Protein AF-A0A9J7HPR4-F1 (afdb_monomer_lite)

Structure (mmCIF, N/CA/C/O backbone):
data_AF-A0A9J7HPR4-F1
#
_entry.id   AF-A0A9J7HPR4-F1
#
loop_
_atom_site.group_PDB
_atom_site.id
_atom_site.type_symbol
_atom_site.label_atom_id
_atom_site.label_alt_id
_atom_site.label_comp_id
_atom_site.label_asym_id
_atom_site.label_entity_id
_atom_site.label_seq_id
_atom_site.pdbx_PDB_ins_code
_atom_site.Cartn_x
_atom_site.Cartn_y
_atom_site.Cartn_z
_atom_site.occupancy
_atom_site.B_iso_or_equiv
_atom_site.auth_seq_id
_atom_site.auth_comp_id
_atom_site.auth_asym_id
_atom_site.auth_atom_id
_atom_site.pdbx_PDB_model_num
ATOM 1 N N . MET A 1 1 ? 6.894 9.252 -25.372 1.00 53.47 1 MET A N 1
ATOM 2 C CA . MET A 1 1 ? 8.227 9.600 -24.817 1.00 53.47 1 MET A CA 1
ATOM 3 C C . MET A 1 1 ? 9.090 10.377 -25.814 1.00 53.47 1 MET A C 1
ATOM 5 O O . MET A 1 1 ? 9.997 11.070 -25.380 1.00 53.47 1 MET A O 1
ATOM 9 N N . LEU A 1 2 ? 8.768 10.321 -27.108 1.00 56.00 2 LEU A N 1
ATOM 10 C CA . LEU A 1 2 ? 9.442 11.014 -28.204 1.00 56.00 2 LEU A CA 1
ATOM 11 C C . LEU A 1 2 ? 8.415 11.890 -28.950 1.00 56.00 2 LEU A C 1
ATOM 13 O O . LEU A 1 2 ? 7.216 11.741 -28.684 1.00 56.00 2 LEU A O 1
ATOM 17 N N . ASP A 1 3 ? 8.857 12.816 -29.800 1.00 69.69 3 ASP A N 1
ATOM 18 C CA . ASP A 1 3 ? 7.985 13.404 -30.826 1.00 69.69 3 ASP A CA 1
ATOM 19 C C . ASP A 1 3 ? 7.630 12.371 -31.906 1.00 69.69 3 ASP A C 1
ATOM 21 O O . ASP A 1 3 ? 8.099 11.229 -31.873 1.00 69.69 3 ASP A O 1
ATOM 25 N N . ASP A 1 4 ? 6.795 12.768 -32.864 1.00 76.44 4 ASP A N 1
ATOM 26 C CA . ASP A 1 4 ? 6.352 11.897 -33.959 1.00 76.44 4 ASP A CA 1
ATOM 27 C C . ASP A 1 4 ? 7.521 11.411 -34.841 1.00 76.44 4 ASP A C 1
ATOM 29 O O . ASP A 1 4 ? 7.380 10.442 -35.584 1.00 76.44 4 ASP A O 1
ATOM 33 N N . ALA A 1 5 ? 8.693 12.046 -34.728 1.00 76.06 5 ALA A N 1
ATOM 34 C CA . ALA A 1 5 ? 9.929 11.673 -35.404 1.00 76.06 5 ALA A CA 1
ATOM 35 C C . ALA A 1 5 ? 10.883 10.844 -34.522 1.00 76.06 5 ALA A C 1
ATOM 37 O O . ALA A 1 5 ? 11.993 10.526 -34.949 1.00 76.06 5 ALA A O 1
ATOM 38 N N . GLY A 1 6 ? 10.482 10.472 -33.305 1.00 68.00 6 GLY A N 1
ATOM 39 C CA . GLY A 1 6 ? 11.314 9.666 -32.419 1.00 68.00 6 GLY A CA 1
ATOM 40 C C . GLY A 1 6 ? 12.402 10.457 -31.681 1.00 68.00 6 GLY A C 1
ATOM 41 O O . GLY A 1 6 ? 13.309 9.845 -31.121 1.00 68.00 6 GLY A O 1
ATOM 42 N N . ASN A 1 7 ? 12.325 11.790 -31.627 1.00 70.94 7 ASN A N 1
ATOM 43 C CA . ASN A 1 7 ? 13.306 12.627 -30.934 1.00 70.94 7 ASN A CA 1
ATOM 44 C C . ASN A 1 7 ? 12.831 13.053 -29.541 1.00 70.94 7 ASN A C 1
ATOM 46 O O . ASN A 1 7 ? 11.641 13.251 -29.278 1.00 70.94 7 ASN A O 1
ATOM 50 N N . LEU A 1 8 ? 13.782 13.222 -28.619 1.00 63.59 8 LEU A N 1
ATOM 51 C CA . LEU A 1 8 ? 13.501 13.823 -27.318 1.00 63.59 8 LEU A CA 1
ATOM 52 C C . LEU A 1 8 ? 13.290 15.331 -27.482 1.00 63.59 8 LEU A C 1
ATOM 54 O O . LEU A 1 8 ? 14.196 16.046 -27.904 1.00 63.59 8 LEU A O 1
ATOM 58 N N . THR A 1 9 ? 12.121 15.831 -27.089 1.00 71.69 9 THR A N 1
ATOM 59 C CA . THR A 1 9 ? 11.832 17.267 -27.152 1.00 71.69 9 THR A CA 1
ATOM 60 C C . THR A 1 9 ? 12.348 18.011 -25.919 1.00 71.69 9 THR A C 1
ATOM 62 O O . THR A 1 9 ? 12.209 17.559 -24.777 1.00 71.69 9 THR A O 1
ATOM 65 N N . THR A 1 10 ? 12.920 19.196 -26.146 1.00 69.94 10 THR A N 1
ATOM 66 C CA . THR A 1 10 ? 13.580 20.045 -25.137 1.00 69.94 10 THR A CA 1
ATOM 67 C C . THR A 1 10 ? 12.663 20.413 -23.965 1.00 69.94 10 THR A C 1
ATOM 69 O O . THR A 1 10 ? 13.094 20.445 -22.813 1.00 69.94 10 THR A O 1
ATOM 72 N N . ASP A 1 11 ? 11.368 20.598 -24.224 1.00 68.25 11 ASP A N 1
ATOM 73 C CA . ASP A 1 11 ? 10.373 20.898 -23.189 1.00 68.25 11 ASP A CA 1
ATOM 74 C C . ASP A 1 11 ? 10.126 19.741 -22.223 1.00 68.25 11 ASP A C 1
ATOM 76 O O . ASP A 1 11 ? 9.867 19.956 -21.037 1.00 68.25 11 ASP A O 1
ATOM 80 N N . LYS A 1 12 ? 10.222 18.500 -22.700 1.00 62.81 12 LYS A N 1
ATOM 81 C CA . LYS A 1 12 ? 10.046 17.323 -21.846 1.00 62.81 12 LYS A CA 1
ATOM 82 C C . LYS A 1 12 ? 11.325 17.005 -21.065 1.00 62.81 12 LYS A C 1
ATOM 84 O O . LYS A 1 12 ? 11.219 16.615 -19.906 1.00 62.81 12 LYS A O 1
ATOM 89 N N . LEU A 1 13 ? 12.510 17.275 -21.629 1.00 58.88 13 LEU A N 1
ATOM 90 C CA . LEU A 1 13 ? 13.787 17.266 -20.892 1.00 58.88 13 LEU A CA 1
ATOM 91 C C . LEU A 1 13 ? 13.783 18.264 -19.731 1.00 58.88 13 LEU A C 1
ATOM 93 O O . LEU A 1 13 ? 14.191 17.923 -18.621 1.00 58.88 13 LEU A O 1
ATOM 97 N N . ARG A 1 14 ? 13.261 19.471 -19.968 1.00 62.28 14 ARG A N 1
ATOM 98 C CA . ARG A 1 14 ? 13.080 20.490 -18.932 1.00 62.28 14 ARG A CA 1
ATOM 99 C C . ARG A 1 14 ? 12.169 19.999 -17.802 1.00 62.28 14 ARG A C 1
ATOM 101 O O . ARG A 1 14 ? 12.566 20.084 -16.648 1.00 62.28 14 ARG A O 1
ATOM 108 N N . LYS A 1 15 ? 11.029 19.371 -18.116 1.00 61.62 15 LYS A N 1
ATOM 109 C CA . LYS A 1 15 ? 10.133 18.776 -17.101 1.00 61.62 15 LYS A CA 1
ATOM 110 C C . LYS A 1 15 ? 10.785 17.652 -16.291 1.00 61.62 15 LYS A C 1
ATOM 112 O O . LYS A 1 15 ? 10.489 17.508 -15.106 1.00 61.62 15 LYS A O 1
ATOM 117 N N . ILE A 1 16 ? 11.665 16.854 -16.900 1.00 59.75 16 ILE A N 1
ATOM 118 C CA . ILE A 1 16 ? 12.458 15.854 -16.169 1.00 59.75 16 ILE A CA 1
ATOM 119 C C . ILE A 1 16 ? 13.425 16.564 -15.221 1.00 59.75 16 ILE A C 1
ATOM 121 O O . ILE A 1 16 ? 13.488 16.209 -14.052 1.00 59.75 16 ILE A O 1
ATOM 125 N N . TYR A 1 17 ? 14.130 17.598 -15.674 1.00 58.56 17 TYR A N 1
ATOM 126 C CA . TYR A 1 17 ? 15.034 18.367 -14.816 1.00 58.56 17 TYR A CA 1
ATOM 127 C C . TYR A 1 17 ? 14.314 19.068 -13.658 1.00 58.56 17 TYR A C 1
ATOM 129 O O . TYR A 1 17 ? 14.803 19.026 -12.533 1.00 58.56 17 TYR A O 1
ATOM 137 N N . GLU A 1 18 ? 13.146 19.655 -13.909 1.00 66.12 18 GLU A N 1
ATOM 138 C CA . GLU A 1 18 ? 12.352 20.379 -12.909 1.00 66.12 18 GLU A CA 1
ATOM 139 C C . GLU A 1 18 ? 11.775 19.459 -11.824 1.00 66.12 18 GLU A C 1
ATOM 141 O O . GLU A 1 18 ? 11.671 19.878 -10.677 1.00 66.12 18 GLU A O 1
ATOM 146 N N . ASN A 1 19 ? 11.450 18.200 -12.145 1.00 60.09 19 ASN A N 1
ATOM 147 C CA . ASN A 1 19 ? 10.849 17.265 -11.181 1.00 60.09 19 ASN A CA 1
ATOM 148 C C . ASN A 1 19 ? 11.855 16.251 -10.615 1.00 60.09 19 ASN A C 1
ATOM 150 O O . ASN A 1 19 ? 11.885 15.979 -9.417 1.00 60.09 19 ASN A O 1
ATOM 154 N N . VAL A 1 20 ? 12.710 15.689 -11.471 1.00 61.78 20 VAL A N 1
ATOM 155 C CA . VAL A 1 20 ? 13.685 14.652 -11.103 1.00 61.78 20 VAL A CA 1
ATOM 156 C C . VAL A 1 20 ? 14.972 15.272 -10.561 1.00 61.78 20 VAL A C 1
ATOM 158 O O . VAL A 1 20 ? 15.620 14.670 -9.709 1.00 61.78 20 VAL A O 1
ATOM 161 N N . GLY A 1 21 ? 15.340 16.483 -10.989 1.00 63.22 21 GLY A N 1
ATOM 162 C CA . GLY A 1 21 ? 16.523 17.191 -10.489 1.00 63.22 21 GLY A CA 1
ATOM 163 C C . GLY A 1 21 ? 16.468 17.465 -8.979 1.00 63.22 21 GLY A C 1
ATOM 164 O O . GLY A 1 21 ? 17.373 17.024 -8.264 1.00 63.22 21 GLY A O 1
ATOM 165 N N . PRO A 1 22 ? 15.405 18.111 -8.461 1.00 69.62 22 PRO A N 1
ATOM 166 C CA . PRO A 1 22 ? 15.221 18.309 -7.023 1.00 69.62 22 PRO A CA 1
ATOM 167 C C . PRO A 1 22 ? 15.150 16.993 -6.244 1.00 69.62 22 PRO A C 1
ATOM 169 O O . PRO A 1 22 ? 15.747 16.884 -5.175 1.00 69.62 22 PRO A O 1
ATOM 172 N N . LEU A 1 23 ? 14.501 15.967 -6.807 1.00 61.06 23 LEU A N 1
ATOM 173 C CA . LEU A 1 23 ? 14.432 14.635 -6.206 1.00 61.06 23 LEU A CA 1
ATOM 174 C C . LEU A 1 23 ? 15.823 13.992 -6.079 1.00 61.06 23 LEU A C 1
ATOM 176 O O . LEU A 1 23 ? 16.149 13.443 -5.031 1.00 61.06 23 LEU A O 1
ATOM 180 N N . GLN A 1 24 ? 16.670 14.083 -7.108 1.00 62.50 24 GLN A N 1
ATOM 181 C CA . GLN A 1 24 ? 18.042 13.560 -7.069 1.00 62.50 24 GLN A CA 1
ATOM 182 C C . GLN A 1 24 ? 18.933 14.345 -6.102 1.00 62.50 24 GLN A C 1
ATOM 184 O O . GLN A 1 24 ? 19.778 13.748 -5.437 1.00 62.50 24 GLN A O 1
ATOM 189 N N . LEU A 1 25 ? 18.740 15.663 -5.994 1.00 67.44 25 LEU A N 1
ATOM 190 C CA . LEU A 1 25 ? 19.443 16.498 -5.017 1.00 67.44 25 LEU A CA 1
ATOM 191 C C . LEU A 1 25 ? 19.047 16.131 -3.584 1.00 67.44 25 LEU 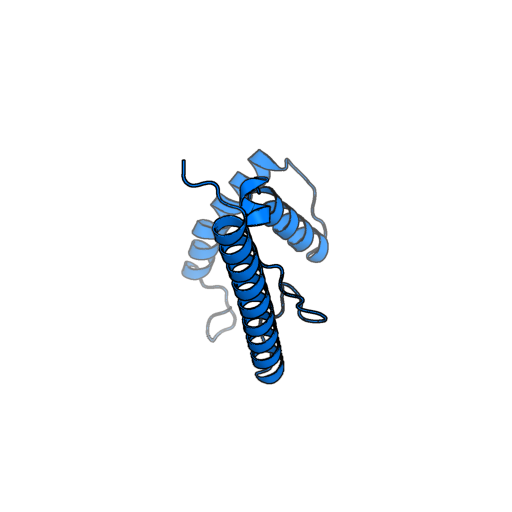A C 1
ATOM 193 O O . LEU A 1 25 ? 19.928 15.858 -2.772 1.00 67.44 25 LEU A O 1
ATOM 197 N N . ALA A 1 26 ? 17.747 16.036 -3.293 1.00 65.75 26 ALA A N 1
ATOM 198 C CA . ALA A 1 26 ? 17.248 15.593 -1.994 1.00 65.75 26 ALA A CA 1
ATOM 199 C C . ALA A 1 26 ? 17.763 14.185 -1.662 1.00 65.75 26 ALA A C 1
ATOM 201 O O . ALA A 1 26 ? 18.367 13.965 -0.614 1.00 65.75 26 ALA A O 1
ATOM 202 N N . ARG A 1 27 ? 17.643 13.248 -2.607 1.00 63.59 27 ARG A N 1
ATOM 203 C CA . ARG A 1 27 ? 18.175 11.888 -2.482 1.00 63.59 27 ARG A CA 1
ATOM 204 C C . ARG A 1 27 ? 19.665 11.886 -2.139 1.00 63.59 27 ARG A C 1
ATOM 206 O O . ARG A 1 27 ? 20.078 11.148 -1.252 1.00 63.59 27 ARG A O 1
ATOM 213 N N . ARG A 1 28 ? 20.476 12.706 -2.813 1.00 64.69 28 ARG A N 1
ATOM 214 C CA . ARG A 1 28 ? 21.924 12.788 -2.571 1.00 64.69 28 ARG A CA 1
ATOM 215 C C . ARG A 1 28 ? 22.247 13.350 -1.185 1.00 64.69 28 ARG A C 1
ATOM 217 O O . ARG A 1 28 ? 23.183 12.862 -0.559 1.00 6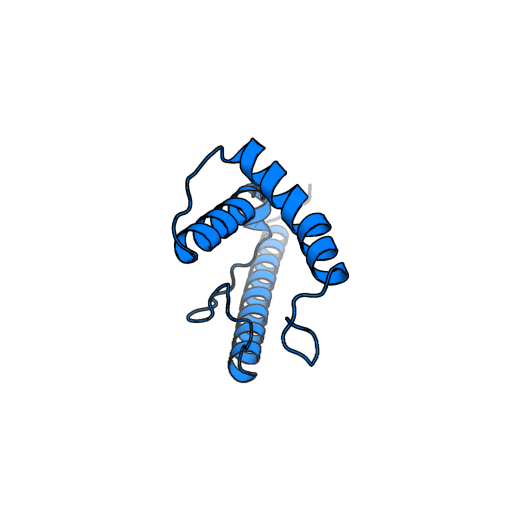4.69 28 ARG A O 1
ATOM 224 N N . SER A 1 29 ? 21.471 14.321 -0.706 1.00 65.94 29 SER A N 1
ATOM 225 C CA . SER A 1 29 ? 21.626 14.905 0.632 1.00 65.94 29 SER A CA 1
ATOM 226 C C . SER A 1 29 ? 21.258 13.932 1.758 1.00 65.94 29 SER A C 1
ATOM 228 O O . SER A 1 29 ? 21.912 13.949 2.794 1.00 65.94 29 SER A O 1
ATOM 230 N N . PHE A 1 30 ? 20.256 13.065 1.557 1.00 57.00 30 PHE A N 1
ATOM 231 C CA . PHE A 1 30 ? 19.772 12.138 2.592 1.00 57.00 30 PHE A CA 1
ATOM 232 C C . PHE A 1 30 ? 20.399 10.732 2.544 1.00 57.00 30 PHE A C 1
ATOM 234 O O . PHE A 1 30 ? 20.581 10.114 3.588 1.00 57.00 30 PHE A O 1
ATOM 241 N N . LEU A 1 31 ? 20.734 10.203 1.359 1.00 56.50 31 LEU A N 1
ATOM 242 C CA . LEU A 1 31 ? 21.235 8.826 1.181 1.00 56.50 31 LEU A CA 1
ATOM 243 C C . LEU A 1 31 ? 22.729 8.737 0.826 1.00 56.50 31 LEU A C 1
ATOM 245 O O . LEU A 1 31 ? 23.278 7.635 0.758 1.00 56.50 31 LEU A O 1
ATOM 249 N N . GLY A 1 32 ? 23.394 9.870 0.581 1.00 60.72 32 GLY A N 1
ATOM 250 C CA . GLY A 1 32 ? 24.777 9.903 0.104 1.00 60.72 32 GLY A CA 1
ATOM 251 C C . GLY A 1 32 ? 24.950 9.348 -1.319 1.00 60.72 32 GLY A C 1
ATOM 252 O O . GLY A 1 32 ? 23.991 9.108 -2.056 1.00 60.72 32 GLY A O 1
ATOM 253 N N . LEU A 1 33 ? 26.204 9.147 -1.741 1.00 55.12 33 LEU A N 1
ATOM 254 C CA . LEU A 1 33 ? 26.556 8.568 -3.046 1.00 55.12 33 LEU A CA 1
ATOM 255 C C . LEU A 1 33 ? 26.425 7.033 -3.022 1.00 55.12 33 LEU A C 1
ATOM 257 O O . LEU A 1 33 ? 27.419 6.319 -3.137 1.00 55.12 33 LEU A O 1
ATOM 261 N N . ARG A 1 34 ? 25.211 6.487 -2.888 1.00 56.84 34 ARG A N 1
ATOM 262 C CA . ARG A 1 34 ? 25.004 5.069 -3.233 1.00 56.84 34 ARG A CA 1
ATOM 263 C C . ARG A 1 34 ? 25.074 4.930 -4.752 1.00 56.84 34 ARG A C 1
ATOM 265 O O . ARG A 1 34 ? 24.180 5.387 -5.465 1.00 56.84 34 ARG A O 1
ATOM 272 N N . GLN A 1 35 ? 26.158 4.331 -5.240 1.00 55.00 35 GLN A N 1
ATOM 273 C CA . GLN A 1 35 ? 26.335 4.031 -6.656 1.00 55.00 35 GLN A CA 1
ATOM 274 C C . GLN A 1 35 ? 25.268 3.017 -7.082 1.00 55.00 35 GLN A C 1
ATOM 276 O O . GLN A 1 35 ? 25.200 1.904 -6.568 1.00 55.00 35 GLN A O 1
ATOM 281 N N . VAL A 1 36 ? 24.409 3.432 -8.003 1.00 58.62 36 VAL A N 1
ATOM 282 C CA . VAL A 1 36 ? 23.367 2.596 -8.599 1.00 58.62 36 VAL A CA 1
ATOM 283 C C . VAL A 1 36 ? 23.810 2.281 -10.012 1.00 58.62 36 VAL A C 1
ATOM 285 O O . VAL A 1 36 ? 23.856 3.177 -10.849 1.00 58.62 36 VAL A O 1
ATOM 288 N N . SER A 1 37 ? 24.194 1.031 -10.260 1.00 65.25 37 SER A N 1
ATOM 289 C CA . SER A 1 37 ? 24.723 0.587 -11.553 1.00 65.25 37 SER A CA 1
ATOM 290 C C . SER A 1 37 ? 23.668 -0.094 -12.422 1.00 65.25 37 SER A C 1
ATOM 292 O O . SER A 1 37 ? 23.905 -0.324 -13.604 1.00 65.25 37 SER A O 1
ATOM 294 N N . THR A 1 38 ? 22.488 -0.390 -11.868 1.00 67.88 38 THR A N 1
ATOM 295 C CA . THR A 1 38 ? 21.389 -1.040 -12.595 1.00 67.88 38 THR A CA 1
ATOM 296 C C . THR A 1 38 ? 20.037 -0.366 -12.331 1.00 67.88 38 THR A C 1
ATOM 298 O O . THR A 1 38 ? 19.808 0.144 -11.228 1.00 67.88 38 THR A O 1
ATOM 301 N N . PRO A 1 39 ? 19.089 -0.419 -13.292 1.00 65.00 39 PRO A N 1
ATOM 302 C CA . PRO A 1 39 ? 17.725 0.078 -13.094 1.00 65.00 39 PRO A CA 1
ATOM 303 C C . PRO A 1 39 ? 17.035 -0.536 -11.868 1.00 65.00 39 PRO A C 1
ATOM 305 O O . PRO A 1 39 ? 16.379 0.163 -11.104 1.00 65.00 39 PRO A O 1
ATOM 308 N N . ARG A 1 40 ? 17.252 -1.831 -11.607 1.00 66.00 40 ARG A N 1
ATOM 309 C CA . ARG A 1 40 ? 16.683 -2.529 -10.443 1.00 66.00 40 ARG A CA 1
ATOM 310 C C . ARG A 1 40 ? 17.142 -1.926 -9.114 1.00 66.00 40 ARG A C 1
ATOM 312 O O . ARG A 1 40 ? 16.327 -1.701 -8.226 1.00 66.00 40 ARG A O 1
ATOM 319 N N . GLN A 1 41 ? 18.436 -1.634 -8.984 1.00 62.78 41 GLN A N 1
ATOM 320 C CA . GLN A 1 41 ? 18.979 -0.985 -7.788 1.00 62.78 41 GLN A CA 1
ATOM 321 C C . GLN A 1 41 ? 18.461 0.455 -7.644 1.00 62.78 41 GLN A C 1
ATOM 323 O O . GLN A 1 41 ? 18.248 0.925 -6.525 1.00 62.78 41 GLN A O 1
ATOM 328 N N . TYR A 1 42 ? 18.238 1.152 -8.765 1.00 67.75 42 TYR A N 1
ATOM 329 C CA . TYR A 1 42 ? 17.672 2.500 -8.775 1.00 67.75 42 TYR A CA 1
ATOM 330 C C . TYR A 1 42 ? 16.261 2.511 -8.189 1.00 67.75 42 TYR A C 1
ATOM 332 O O . TYR A 1 42 ? 16.004 3.244 -7.233 1.00 67.75 42 TYR A O 1
ATOM 340 N N . PHE A 1 43 ? 15.388 1.632 -8.680 1.00 67.38 43 PHE A N 1
ATOM 341 C CA . PHE A 1 43 ? 14.027 1.511 -8.165 1.00 67.38 43 PHE A CA 1
ATOM 342 C C . PHE A 1 43 ? 13.986 1.017 -6.717 1.00 67.38 43 PHE A C 1
ATOM 344 O O . PHE A 1 43 ? 13.236 1.569 -5.919 1.00 67.38 43 PHE A O 1
ATOM 351 N N . GLY A 1 44 ? 14.848 0.067 -6.340 1.00 65.69 44 GLY A N 1
ATOM 352 C CA . GLY A 1 44 ? 14.961 -0.377 -4.947 1.00 65.69 44 GLY A CA 1
ATOM 353 C C . GLY A 1 44 ? 15.337 0.760 -3.992 1.00 65.69 44 GLY A C 1
ATOM 354 O O . GLY A 1 44 ? 14.713 0.923 -2.950 1.00 65.69 44 GLY A O 1
ATOM 355 N N . THR A 1 45 ? 16.293 1.611 -4.381 1.00 64.88 45 THR A N 1
ATOM 356 C CA . THR A 1 45 ? 16.700 2.768 -3.562 1.00 64.88 45 THR A CA 1
ATOM 357 C C . THR A 1 45 ? 15.599 3.831 -3.481 1.00 64.88 45 THR A C 1
ATOM 359 O O . THR A 1 45 ? 15.465 4.503 -2.464 1.00 64.88 45 THR A O 1
ATOM 362 N N . MET A 1 46 ? 14.814 4.005 -4.548 1.00 64.69 46 MET A N 1
ATOM 363 C CA . MET A 1 46 ? 13.689 4.943 -4.572 1.00 64.69 46 MET A CA 1
ATOM 364 C C . MET A 1 46 ? 12.539 4.474 -3.670 1.00 64.69 46 MET A C 1
ATOM 366 O O . MET A 1 46 ? 12.011 5.275 -2.907 1.00 64.69 46 MET A O 1
ATOM 370 N N . LEU A 1 47 ? 12.193 3.184 -3.704 1.00 64.94 47 LEU A N 1
ATOM 371 C CA . LEU A 1 47 ? 11.196 2.595 -2.804 1.00 64.94 47 LEU A CA 1
ATOM 372 C C . LEU A 1 47 ? 11.648 2.661 -1.340 1.00 64.94 47 LEU A C 1
ATOM 374 O O . LEU A 1 47 ? 10.854 3.013 -0.474 1.00 64.94 47 LEU A O 1
ATOM 378 N N . GLU A 1 48 ? 12.933 2.404 -1.069 1.00 63.12 48 GLU A N 1
ATOM 379 C CA . GLU A 1 48 ? 13.514 2.564 0.271 1.00 63.12 48 GLU A CA 1
ATOM 380 C C . GLU A 1 48 ? 13.443 4.027 0.747 1.00 63.12 48 GLU A C 1
ATOM 382 O O . GLU A 1 48 ? 13.188 4.284 1.919 1.00 63.12 48 GLU A O 1
ATOM 387 N N . PHE A 1 49 ? 13.628 4.997 -0.153 1.00 62.97 49 PHE A N 1
ATOM 388 C CA . PHE A 1 49 ? 13.515 6.423 0.162 1.00 62.97 49 PHE A CA 1
ATOM 389 C C . PHE A 1 49 ? 12.076 6.838 0.491 1.00 62.97 49 PHE A C 1
ATOM 391 O O . PHE A 1 49 ? 11.852 7.470 1.518 1.00 62.97 49 PHE A O 1
ATOM 398 N N . VAL A 1 50 ? 11.106 6.443 -0.340 1.00 60.41 50 VAL A N 1
ATOM 399 C CA . VAL A 1 50 ? 9.678 6.735 -0.118 1.00 60.41 50 VAL A CA 1
ATOM 400 C C . VAL A 1 50 ? 9.167 6.055 1.158 1.00 60.41 50 VAL A C 1
ATOM 402 O O . VAL A 1 50 ? 8.426 6.666 1.923 1.00 60.41 50 VAL A O 1
ATOM 405 N N . GLY A 1 51 ? 9.614 4.826 1.433 1.00 57.56 51 GLY A N 1
ATOM 406 C CA . GLY A 1 51 ? 9.251 4.093 2.648 1.00 57.56 51 GLY A CA 1
ATOM 407 C C . GLY A 1 51 ? 9.887 4.629 3.937 1.00 57.56 51 GLY A C 1
ATOM 408 O O . GLY A 1 51 ? 9.361 4.379 5.015 1.00 57.56 51 GLY A O 1
ATOM 409 N N . ARG A 1 52 ? 10.999 5.376 3.855 1.00 55.78 52 ARG A N 1
ATOM 410 C CA . ARG A 1 52 ? 11.678 5.964 5.027 1.00 55.78 52 ARG A CA 1
ATOM 411 C C . ARG A 1 52 ? 11.121 7.317 5.468 1.00 55.78 52 ARG A C 1
ATOM 413 O O . ARG A 1 52 ? 11.455 7.760 6.558 1.00 55.78 52 ARG A O 1
ATOM 420 N N . THR A 1 53 ? 10.331 7.993 4.636 1.00 49.81 53 THR A N 1
ATOM 421 C CA . THR A 1 53 ? 9.827 9.349 4.926 1.00 49.81 53 THR A CA 1
ATOM 422 C C . THR A 1 53 ? 8.507 9.396 5.695 1.00 49.81 53 THR A C 1
ATOM 424 O O . THR A 1 53 ? 8.040 10.486 6.011 1.00 49.81 53 THR A O 1
ATOM 427 N N . SER A 1 54 ? 7.899 8.254 6.017 1.00 55.34 54 SER A N 1
ATOM 428 C CA . SER A 1 54 ? 6.751 8.203 6.922 1.00 55.34 54 SER A CA 1
ATOM 429 C C . SER A 1 54 ? 7.225 7.744 8.295 1.00 55.34 54 SER A C 1
ATOM 431 O O . SER A 1 54 ? 7.414 6.546 8.506 1.00 55.34 54 SER A O 1
ATOM 433 N N . ASP A 1 55 ? 7.417 8.683 9.221 1.00 60.62 55 ASP A N 1
ATOM 434 C CA . ASP A 1 55 ? 7.504 8.372 10.649 1.00 60.62 55 ASP A CA 1
ATOM 435 C C . ASP A 1 55 ? 6.132 7.839 11.091 1.00 60.62 55 ASP A C 1
ATOM 437 O O . ASP A 1 55 ? 5.260 8.594 11.515 1.00 60.62 55 ASP A O 1
ATOM 441 N N . ILE A 1 56 ? 5.902 6.537 10.897 1.00 66.44 56 ILE A N 1
ATOM 442 C CA . ILE A 1 56 ? 4.711 5.849 11.395 1.00 66.44 56 ILE A CA 1
ATOM 443 C C . ILE A 1 56 ? 4.844 5.801 12.917 1.00 66.44 56 ILE A C 1
ATOM 445 O O . ILE A 1 56 ? 5.726 5.129 13.451 1.00 66.44 56 ILE A O 1
ATOM 449 N N . SER A 1 57 ? 3.982 6.535 13.612 1.00 75.25 57 SER A N 1
ATOM 450 C CA . SER A 1 57 ? 3.892 6.510 15.071 1.00 75.25 57 SER A CA 1
ATOM 451 C C . SER A 1 57 ? 3.091 5.295 15.555 1.00 75.25 57 SER A C 1
ATOM 453 O O . SER A 1 57 ? 2.322 4.700 14.800 1.00 75.25 57 SER A O 1
ATOM 455 N N . GLU A 1 58 ? 3.207 4.919 16.833 1.00 76.94 58 GLU A N 1
ATOM 456 C CA . GLU A 1 58 ? 2.357 3.848 17.387 1.00 76.94 58 GLU A CA 1
ATOM 457 C C . GLU A 1 58 ? 0.859 4.187 17.318 1.00 76.94 58 GLU A C 1
ATOM 459 O O . GLU A 1 58 ? 0.026 3.303 17.112 1.00 76.94 58 GLU A O 1
ATOM 464 N N . GLU A 1 59 ? 0.499 5.470 17.408 1.00 78.00 59 GLU A N 1
ATOM 465 C CA . GLU A 1 59 ? -0.886 5.915 17.238 1.00 78.00 59 GLU A CA 1
ATOM 466 C C . GLU A 1 59 ? -1.404 5.617 15.821 1.00 78.00 59 GLU A C 1
ATOM 468 O O . GLU A 1 59 ? -2.565 5.231 15.647 1.00 78.00 59 GLU A O 1
ATOM 473 N N . ASP A 1 60 ? -0.531 5.707 14.810 1.00 75.62 60 ASP A N 1
ATOM 474 C CA . ASP A 1 60 ? -0.856 5.369 13.424 1.00 75.62 60 ASP A CA 1
ATOM 475 C C . ASP A 1 60 ? -1.211 3.894 13.254 1.00 75.62 60 ASP A C 1
ATOM 477 O O . ASP A 1 60 ? -2.111 3.566 12.479 1.00 75.62 60 ASP A O 1
ATOM 481 N N . ILE A 1 61 ? -0.584 3.001 14.020 1.00 77.81 61 ILE A N 1
ATOM 482 C CA . ILE A 1 61 ? -0.848 1.560 13.956 1.00 77.81 61 ILE A CA 1
ATOM 483 C C . ILE A 1 61 ? -2.295 1.267 14.377 1.00 77.81 61 ILE A C 1
ATOM 485 O O . ILE A 1 61 ? -3.008 0.530 13.700 1.00 77.81 61 ILE A O 1
ATOM 489 N N . HIS A 1 62 ? -2.778 1.896 15.451 1.00 80.50 62 HIS A N 1
ATOM 490 C CA . HIS A 1 62 ? -4.113 1.629 16.004 1.00 80.50 62 HIS A CA 1
ATOM 491 C C . HIS A 1 62 ? -5.279 2.226 15.200 1.00 80.50 62 HIS A C 1
ATOM 493 O O . HIS A 1 62 ? -6.447 1.883 15.462 1.00 80.50 62 HIS A O 1
ATOM 499 N N . ARG A 1 63 ? -4.971 3.124 14.255 1.00 79.88 63 ARG A N 1
ATOM 500 C CA . ARG A 1 63 ? -5.922 3.774 13.336 1.00 79.88 63 ARG A CA 1
ATOM 501 C C . ARG A 1 63 ? -5.789 3.308 11.885 1.00 79.88 63 ARG A C 1
ATOM 503 O O . ARG A 1 63 ? -6.512 3.815 11.032 1.00 79.88 63 ARG A O 1
ATOM 510 N N . SER A 1 64 ? -4.892 2.364 11.616 1.00 83.56 64 SER A N 1
ATOM 511 C CA . SER A 1 64 ? -4.636 1.846 10.274 1.00 83.56 64 SER A CA 1
ATOM 512 C C . SER A 1 64 ? -5.281 0.483 10.058 1.00 83.56 64 SER A C 1
ATOM 514 O O . SER A 1 64 ? -5.392 -0.328 10.975 1.00 83.56 64 SER A O 1
ATOM 516 N N . VAL A 1 65 ? -5.680 0.231 8.813 1.00 85.06 65 VAL A N 1
ATOM 517 C CA . VAL A 1 65 ? -6.160 -1.070 8.344 1.00 85.06 65 VAL A CA 1
ATOM 518 C C . VAL A 1 65 ? -5.159 -1.582 7.321 1.00 85.06 65 VAL A C 1
ATOM 520 O O . VAL A 1 65 ? -4.919 -0.929 6.306 1.00 85.06 65 VAL A O 1
ATOM 523 N N . ALA A 1 66 ? -4.561 -2.737 7.599 1.00 83.88 66 ALA A N 1
ATOM 524 C CA . ALA A 1 66 ? -3.732 -3.430 6.626 1.00 83.88 66 ALA A CA 1
ATOM 525 C C . ALA A 1 66 ? -4.636 -4.165 5.629 1.00 83.88 66 ALA A C 1
ATOM 527 O O . ALA A 1 66 ? -5.584 -4.842 6.028 1.00 83.88 66 ALA A O 1
ATOM 528 N N . ILE A 1 67 ? -4.339 -4.020 4.341 1.00 87.06 67 ILE A N 1
ATOM 529 C CA . ILE A 1 67 ? -5.041 -4.709 3.259 1.00 87.06 67 ILE A CA 1
ATOM 530 C C . ILE A 1 67 ? -4.057 -5.705 2.661 1.00 87.06 67 ILE A C 1
ATOM 532 O O . ILE A 1 67 ? -2.953 -5.319 2.276 1.00 87.06 67 ILE A O 1
ATOM 536 N N . ASP A 1 68 ? -4.457 -6.972 2.601 1.00 85.94 68 ASP A N 1
ATOM 537 C CA . ASP A 1 68 ? -3.692 -7.988 1.891 1.00 85.94 68 ASP A CA 1
ATOM 538 C C . ASP A 1 68 ? -3.915 -7.822 0.386 1.00 85.94 68 ASP A C 1
ATOM 540 O O . ASP A 1 68 ? -5.046 -7.872 -0.106 1.00 85.94 68 ASP A O 1
ATOM 544 N N . VAL A 1 69 ? -2.824 -7.563 -0.325 1.00 85.00 69 VAL A N 1
ATOM 545 C CA . VAL A 1 69 ? -2.814 -7.325 -1.771 1.00 85.00 69 VAL A CA 1
ATOM 546 C C . VAL A 1 69 ? -2.316 -8.543 -2.553 1.00 85.00 69 VAL A C 1
ATOM 548 O O . VAL A 1 69 ? -2.278 -8.489 -3.780 1.00 85.00 69 VAL A O 1
ATOM 551 N N . ASP A 1 70 ? -1.973 -9.636 -1.859 1.00 88.50 70 ASP A N 1
ATOM 552 C CA . ASP A 1 70 ? -1.486 -10.904 -2.407 1.00 88.50 70 ASP A CA 1
ATOM 553 C C . ASP A 1 70 ? -0.414 -10.710 -3.500 1.00 88.50 70 ASP A C 1
ATOM 555 O O . ASP A 1 70 ? 0.712 -10.287 -3.221 1.00 88.50 70 ASP A O 1
ATOM 559 N N . TYR A 1 71 ? -0.760 -10.975 -4.759 1.00 83.81 71 TYR A N 1
ATOM 560 C CA . TYR A 1 71 ? 0.150 -10.917 -5.900 1.00 83.81 71 TYR A CA 1
ATOM 561 C C . TYR A 1 71 ? 0.300 -9.516 -6.509 1.00 83.81 71 TYR A C 1
ATOM 563 O O . TYR A 1 71 ? 1.157 -9.332 -7.380 1.00 83.81 71 TYR A O 1
ATOM 571 N N . VAL A 1 72 ? -0.500 -8.528 -6.087 1.00 83.75 72 VAL A N 1
ATOM 572 C CA . VAL A 1 72 ? -0.432 -7.178 -6.656 1.00 83.75 72 VAL A CA 1
ATOM 573 C C . VAL A 1 72 ? 0.793 -6.443 -6.119 1.00 83.75 72 VAL A C 1
ATOM 575 O O . VAL A 1 72 ? 0.929 -6.151 -4.930 1.00 83.75 72 VAL A O 1
ATOM 578 N N . GLY A 1 73 ? 1.707 -6.131 -7.034 1.00 77.88 73 GLY A N 1
ATOM 579 C CA . GLY A 1 73 ? 2.950 -5.439 -6.730 1.00 77.88 73 GLY A CA 1
ATOM 580 C C . GLY A 1 73 ? 2.808 -3.918 -6.703 1.00 77.88 73 GLY A C 1
ATOM 581 O O . GLY A 1 73 ? 1.917 -3.324 -7.300 1.00 77.88 73 GLY A O 1
ATOM 582 N N . THR A 1 74 ? 3.788 -3.254 -6.094 1.00 73.81 74 THR A N 1
ATOM 583 C CA . THR A 1 74 ? 3.865 -1.783 -6.024 1.00 73.81 74 THR A CA 1
ATOM 584 C C . THR A 1 74 ? 4.045 -1.086 -7.378 1.00 73.81 74 THR A C 1
ATOM 586 O O . THR A 1 74 ? 3.897 0.130 -7.459 1.00 73.81 74 THR A O 1
ATOM 589 N N . MET A 1 75 ? 4.396 -1.832 -8.428 1.00 74.00 75 MET A N 1
ATOM 590 C CA . MET A 1 75 ? 4.705 -1.321 -9.771 1.00 74.00 75 MET A CA 1
ATOM 591 C C . MET A 1 75 ? 3.748 -1.879 -10.834 1.00 74.00 75 MET A C 1
ATOM 593 O O . MET A 1 75 ? 4.124 -1.993 -12.001 1.00 74.00 75 MET A O 1
ATOM 597 N N . ASP A 1 76 ? 2.534 -2.253 -10.433 1.00 71.31 76 ASP A N 1
ATOM 598 C CA . ASP A 1 76 ? 1.503 -2.725 -11.351 1.00 71.31 76 ASP A CA 1
ATOM 599 C C . ASP A 1 76 ? 0.694 -1.545 -11.920 1.00 71.31 76 ASP A C 1
ATOM 601 O O . ASP A 1 76 ? -0.331 -1.127 -11.381 1.00 71.31 76 ASP A O 1
ATOM 605 N N . PHE A 1 77 ? 1.235 -0.926 -12.976 1.00 72.12 77 PHE A N 1
ATOM 606 C CA . PHE A 1 77 ? 0.658 0.270 -13.607 1.00 72.12 77 PHE A CA 1
ATOM 607 C C . PHE A 1 77 ? -0.396 -0.035 -14.679 1.00 72.12 77 PHE A C 1
ATOM 609 O O . PHE A 1 77 ? -1.066 0.891 -15.132 1.00 72.12 77 PHE A O 1
ATOM 616 N N . ASP A 1 78 ? -0.524 -1.297 -15.091 1.00 81.00 78 ASP A N 1
ATOM 617 C CA . ASP A 1 78 ? -1.484 -1.765 -16.100 1.00 81.00 78 ASP A CA 1
ATOM 618 C C . ASP A 1 78 ? -2.341 -2.890 -15.512 1.00 81.00 78 ASP A C 1
ATO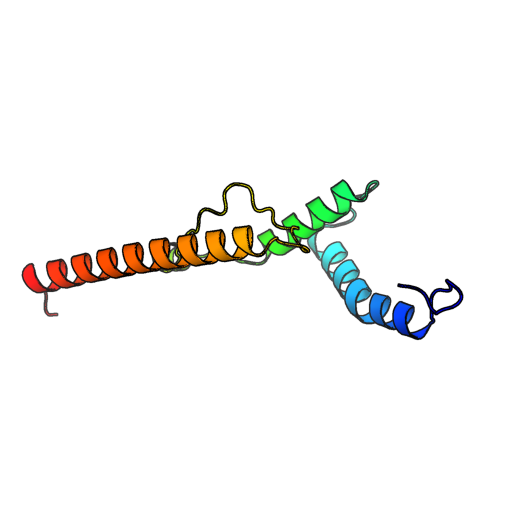M 620 O O . ASP A 1 78 ? -2.422 -4.004 -16.025 1.00 81.00 78 ASP A O 1
ATOM 624 N N . MET A 1 79 ? -2.921 -2.585 -14.354 1.00 82.88 79 MET A N 1
ATOM 625 C CA . MET A 1 79 ? -3.666 -3.535 -13.544 1.00 82.88 79 MET A CA 1
ATOM 626 C C . MET A 1 79 ? -4.931 -3.990 -14.278 1.00 82.88 79 MET A C 1
ATOM 628 O O . MET A 1 79 ? -5.683 -3.168 -14.815 1.00 82.88 79 MET A O 1
ATOM 632 N N . ALA A 1 80 ? -5.207 -5.295 -14.290 1.00 88.06 80 ALA A N 1
ATOM 633 C CA . ALA A 1 80 ? -6.420 -5.790 -14.922 1.00 88.06 80 ALA A CA 1
ATOM 634 C C . ALA A 1 80 ? -7.660 -5.365 -14.108 1.00 88.06 80 ALA A C 1
ATOM 636 O O . ALA A 1 80 ? -7.596 -5.267 -12.879 1.00 88.06 80 ALA A O 1
ATOM 637 N N . PRO A 1 81 ? -8.834 -5.180 -14.743 1.00 91.38 81 PRO A N 1
ATOM 638 C CA . PRO A 1 81 ? -10.058 -4.824 -14.021 1.00 91.38 81 PRO A CA 1
ATOM 639 C C . PRO A 1 81 ? -10.422 -5.800 -12.889 1.00 91.38 81 PRO A C 1
ATOM 641 O O . PRO A 1 81 ? -10.964 -5.383 -11.868 1.00 91.38 81 PRO A O 1
ATOM 644 N N . ALA A 1 82 ? -10.102 -7.087 -13.053 1.00 89.88 82 ALA A N 1
ATOM 645 C CA . ALA A 1 82 ? -10.333 -8.109 -12.034 1.00 89.88 82 ALA A CA 1
ATOM 646 C C . ALA A 1 82 ? -9.450 -7.911 -10.789 1.00 89.88 82 ALA A C 1
ATOM 648 O O . ALA A 1 82 ? -9.927 -8.086 -9.669 1.00 89.88 82 ALA A O 1
ATOM 649 N N . ASP A 1 83 ? -8.199 -7.494 -10.977 1.00 87.19 83 ASP A N 1
ATOM 650 C CA . ASP A 1 83 ? -7.249 -7.262 -9.887 1.00 87.19 83 ASP A CA 1
ATOM 651 C C . ASP A 1 83 ? -7.637 -5.988 -9.120 1.00 87.19 83 ASP A C 1
ATOM 653 O O . ASP A 1 83 ? -7.627 -5.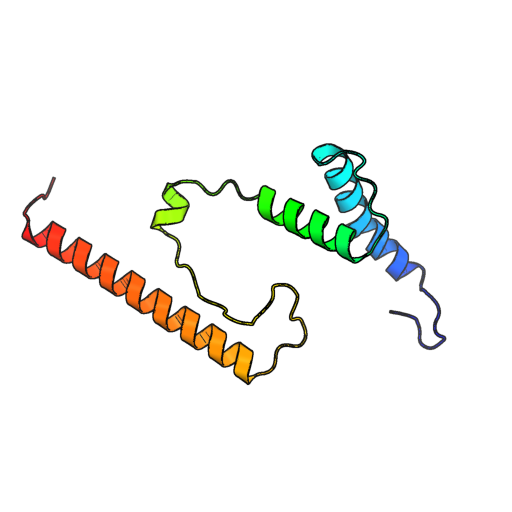963 -7.888 1.00 87.19 83 ASP A O 1
ATOM 657 N N . MET A 1 84 ? -8.110 -4.957 -9.835 1.00 88.88 84 MET A N 1
ATOM 658 C CA . MET A 1 84 ? -8.708 -3.770 -9.213 1.00 88.88 84 MET A CA 1
ATOM 659 C C . MET A 1 84 ? -9.922 -4.143 -8.355 1.00 88.88 84 MET A C 1
ATOM 661 O O . MET A 1 84 ? -10.029 -3.713 -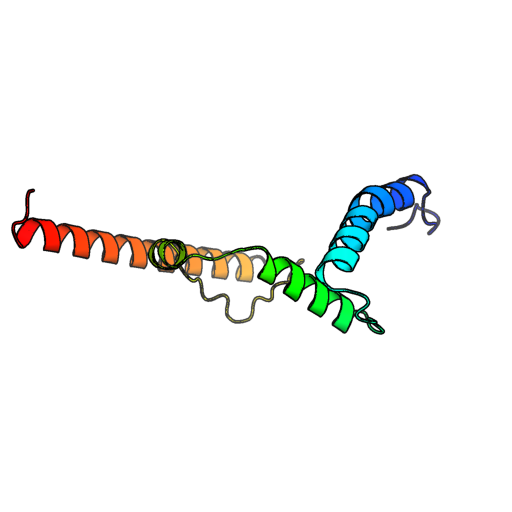7.205 1.00 88.88 84 MET A O 1
ATOM 665 N N . GLU A 1 85 ? -10.837 -4.959 -8.888 1.00 91.44 85 GLU A N 1
ATOM 666 C CA . GLU A 1 85 ? -12.020 -5.408 -8.152 1.00 91.44 85 GLU A CA 1
ATOM 667 C C . GLU A 1 85 ? -11.641 -6.238 -6.918 1.00 91.44 85 GLU A C 1
ATOM 669 O O . GLU A 1 85 ? -12.220 -6.053 -5.843 1.00 91.44 85 GLU A O 1
ATOM 674 N N . PHE A 1 86 ? -10.644 -7.117 -7.046 1.00 91.19 86 PHE A N 1
ATOM 675 C CA . PHE A 1 86 ? -10.089 -7.877 -5.931 1.00 91.19 86 PHE A CA 1
ATOM 676 C C . PHE A 1 86 ? -9.602 -6.948 -4.811 1.00 91.19 86 PHE A C 1
ATOM 678 O O . PHE A 1 86 ? -10.055 -7.088 -3.672 1.00 91.19 86 PHE A O 1
ATOM 685 N N . LEU A 1 87 ? -8.769 -5.952 -5.128 1.00 90.69 87 LEU A N 1
ATOM 686 C CA . LEU A 1 87 ? -8.263 -4.994 -4.140 1.00 90.69 87 LEU A CA 1
ATOM 687 C C . LEU A 1 87 ? -9.384 -4.189 -3.478 1.00 90.69 87 LEU A C 1
ATOM 689 O O . LEU A 1 87 ? -9.374 -3.995 -2.261 1.00 90.69 87 LEU A O 1
ATOM 693 N N . MET A 1 88 ? -10.378 -3.746 -4.253 1.00 91.69 88 MET A N 1
ATOM 694 C CA . MET A 1 88 ? -11.529 -3.016 -3.714 1.00 91.69 88 MET A CA 1
ATOM 695 C C . MET A 1 88 ? -12.322 -3.872 -2.721 1.00 91.69 88 MET A C 1
ATOM 697 O O . MET A 1 88 ? -12.715 -3.382 -1.660 1.00 91.69 88 MET A O 1
ATOM 701 N N . ARG A 1 89 ? -12.529 -5.158 -3.029 1.00 92.06 89 ARG A N 1
ATOM 702 C CA . ARG A 1 89 ? -13.213 -6.101 -2.133 1.00 92.06 89 ARG A CA 1
ATOM 703 C C . ARG A 1 89 ? -12.405 -6.368 -0.864 1.00 92.06 89 ARG A C 1
ATOM 705 O O . ARG A 1 89 ? -12.991 -6.342 0.217 1.00 92.06 89 ARG A O 1
ATOM 712 N N . GLN A 1 90 ? -11.090 -6.567 -0.978 1.00 90.94 90 GLN A N 1
ATOM 713 C CA . GLN A 1 90 ? -10.208 -6.750 0.182 1.00 90.94 90 GLN A CA 1
ATOM 714 C C . GLN A 1 90 ? -10.228 -5.521 1.098 1.00 90.94 90 GLN A C 1
ATOM 716 O O . GLN A 1 90 ? -10.442 -5.644 2.303 1.00 90.94 90 GLN A O 1
ATOM 721 N N . GLY A 1 91 ? -10.104 -4.322 0.524 1.00 90.94 91 GLY A N 1
ATOM 722 C CA . GLY A 1 91 ? -10.166 -3.068 1.274 1.00 90.94 91 GLY A CA 1
ATOM 723 C C . GLY A 1 91 ? -11.505 -2.852 1.978 1.00 90.94 91 GLY A C 1
ATOM 724 O O . GLY A 1 91 ? -11.537 -2.481 3.155 1.00 90.94 91 GLY A O 1
ATOM 725 N N . ALA A 1 92 ? -12.617 -3.128 1.291 1.00 91.56 92 ALA A N 1
ATOM 726 C CA . ALA A 1 92 ? -13.949 -3.046 1.881 1.00 91.56 92 ALA A CA 1
ATOM 727 C C . ALA A 1 92 ? -14.114 -4.033 3.048 1.00 91.56 92 ALA A C 1
ATOM 729 O O . ALA A 1 92 ? -14.544 -3.629 4.129 1.00 91.56 92 ALA A O 1
ATOM 730 N N . ALA A 1 93 ? -13.729 -5.298 2.862 1.00 92.00 93 ALA A N 1
ATOM 731 C CA . ALA A 1 93 ? -13.833 -6.324 3.897 1.00 92.00 93 ALA A CA 1
ATOM 732 C C . ALA A 1 93 ? -12.984 -5.985 5.133 1.00 92.00 93 ALA A C 1
ATOM 734 O O . ALA A 1 93 ? -13.494 -6.017 6.254 1.00 92.00 93 ALA A O 1
ATOM 735 N N . ALA A 1 94 ? -11.723 -5.588 4.932 1.00 91.00 94 ALA A N 1
ATOM 736 C CA . ALA A 1 94 ? -10.818 -5.220 6.018 1.00 91.00 94 ALA A CA 1
ATOM 737 C C . ALA A 1 94 ? -11.335 -4.002 6.806 1.00 91.00 94 ALA A C 1
ATOM 739 O O . ALA A 1 94 ? -11.299 -3.983 8.037 1.00 91.00 94 ALA A O 1
ATOM 740 N N . THR A 1 95 ? -11.893 -3.008 6.107 1.00 91.81 95 THR A N 1
ATOM 741 C CA . THR A 1 95 ? -12.469 -1.813 6.741 1.00 91.81 95 THR A CA 1
ATOM 742 C C . THR A 1 95 ? -13.717 -2.151 7.555 1.00 91.81 95 THR A C 1
ATOM 744 O O . THR A 1 95 ? -13.867 -1.665 8.677 1.00 91.81 95 THR A O 1
ATOM 747 N N . VAL A 1 96 ? -14.613 -2.990 7.024 1.00 93.19 96 VAL A N 1
ATOM 748 C CA . VAL A 1 96 ? -15.819 -3.424 7.748 1.00 93.19 96 VAL A CA 1
ATOM 749 C C . VAL A 1 96 ? -15.435 -4.172 9.022 1.00 93.19 96 VAL A C 1
ATOM 751 O O . VAL A 1 96 ? -15.920 -3.811 10.093 1.00 93.19 96 VAL A O 1
ATOM 754 N N . ALA A 1 97 ? -14.515 -5.136 8.931 1.00 91.31 97 ALA A N 1
ATOM 755 C CA . ALA A 1 97 ? -14.048 -5.895 10.089 1.00 91.31 97 ALA A CA 1
ATOM 756 C C . ALA A 1 97 ? -13.454 -4.981 11.177 1.00 91.31 97 ALA A C 1
ATOM 758 O O . ALA A 1 97 ? -13.812 -5.092 12.350 1.00 91.31 97 ALA A O 1
ATOM 759 N N . PHE A 1 98 ? -12.618 -4.015 10.784 1.00 91.75 98 PHE A N 1
ATOM 760 C CA . PHE A 1 98 ? -12.044 -3.036 11.708 1.00 91.75 98 PHE A CA 1
ATOM 761 C C . PHE A 1 98 ? -13.116 -2.189 12.411 1.00 91.75 98 PHE A C 1
ATOM 763 O O . PHE A 1 98 ? -13.066 -1.980 13.625 1.00 91.75 98 PHE A O 1
ATOM 770 N N . LEU A 1 99 ? -14.114 -1.698 11.670 1.00 91.88 99 LEU A N 1
ATOM 771 C CA . LEU A 1 99 ? -15.194 -0.892 12.244 1.00 91.88 99 LEU A CA 1
ATOM 772 C C . LEU A 1 99 ? -16.080 -1.705 13.193 1.00 91.88 99 LEU A C 1
ATOM 774 O O . LEU A 1 99 ? -16.496 -1.186 14.234 1.00 91.88 99 LEU A O 1
ATOM 778 N N . GLU A 1 100 ? -16.353 -2.967 12.867 1.00 92.44 100 GLU A N 1
ATOM 779 C CA . GLU A 1 100 ? -17.095 -3.875 13.740 1.00 92.44 100 GLU A CA 1
ATOM 780 C C . GLU A 1 100 ? -16.346 -4.145 15.046 1.00 92.44 100 GLU A C 1
ATOM 782 O O . GLU A 1 100 ? -16.943 -4.046 16.119 1.00 92.44 100 GLU A O 1
ATOM 787 N N . GLU A 1 101 ? -15.037 -4.393 14.987 1.00 89.19 101 GLU A N 1
ATOM 788 C CA . GLU A 1 101 ? -14.202 -4.561 16.178 1.00 89.19 101 GLU A CA 1
ATOM 789 C C . GLU A 1 101 ? -14.221 -3.299 17.058 1.00 89.19 101 GLU A C 1
ATOM 791 O O . GLU A 1 101 ? -14.492 -3.367 18.262 1.00 89.19 101 GLU A O 1
ATOM 796 N N . LYS A 1 102 ? -14.026 -2.114 16.461 1.00 88.06 102 LYS A N 1
ATOM 797 C CA . LYS A 1 102 ? -14.086 -0.834 17.191 1.00 88.06 102 LYS A CA 1
ATOM 798 C C . LYS A 1 102 ? -15.458 -0.596 17.818 1.00 88.06 102 LYS A C 1
ATOM 800 O O . LYS A 1 102 ? -15.540 -0.057 18.925 1.00 88.06 102 LYS A O 1
ATOM 805 N N . LYS A 1 103 ? -16.538 -0.995 17.141 1.00 91.31 103 LYS A N 1
ATOM 806 C CA . LYS A 1 103 ? -17.896 -0.925 17.689 1.00 91.31 103 LYS A CA 1
ATOM 807 C C . LYS A 1 103 ? -18.051 -1.851 18.896 1.00 91.31 103 LYS A C 1
ATOM 809 O O . LYS A 1 103 ? -18.522 -1.397 19.933 1.00 91.31 103 LYS A O 1
ATOM 814 N N . GLN A 1 104 ? -17.598 -3.100 18.803 1.00 90.62 104 GLN A N 1
ATOM 815 C CA . GLN A 1 104 ? -17.657 -4.053 19.916 1.00 90.62 104 GLN A CA 1
ATOM 816 C C . GLN A 1 104 ? -16.864 -3.573 21.138 1.00 90.62 104 GLN A C 1
ATOM 818 O O . GLN A 1 104 ? -17.333 -3.716 22.266 1.00 90.62 104 GLN A O 1
ATOM 823 N N . LEU A 1 105 ? -15.690 -2.972 20.929 1.00 87.38 105 LEU A N 1
ATOM 824 C CA . LEU A 1 105 ? -14.894 -2.374 22.005 1.00 87.38 105 LEU A CA 1
ATOM 825 C C . LEU A 1 105 ? -15.636 -1.216 22.682 1.00 87.38 105 LEU A C 1
ATOM 827 O O . LEU A 1 105 ? -15.701 -1.172 23.909 1.00 87.38 105 LEU A O 1
ATOM 831 N N . LYS A 1 106 ? -16.258 -0.323 21.900 1.00 87.50 106 LYS A N 1
ATOM 832 C CA . LYS A 1 106 ? -17.099 0.760 22.438 1.00 87.50 106 LYS A CA 1
ATOM 833 C C . LYS A 1 106 ? -18.299 0.228 23.218 1.00 87.50 106 LYS A C 1
ATOM 835 O O . LYS A 1 106 ? -18.622 0.756 24.279 1.00 87.50 106 LYS A O 1
ATOM 840 N N . ASP A 1 107 ? -18.954 -0.810 22.713 1.00 88.38 107 ASP A N 1
ATOM 841 C CA . ASP A 1 107 ? -20.119 -1.406 23.367 1.00 88.38 107 ASP A CA 1
ATOM 842 C C . ASP A 1 107 ? -19.733 -2.120 24.674 1.00 88.38 107 ASP A C 1
ATOM 844 O O . ASP A 1 107 ? -20.490 -2.061 25.641 1.00 88.38 107 ASP A O 1
ATOM 848 N N . LYS A 1 108 ? -18.543 -2.737 24.742 1.00 83.19 108 LYS A N 1
ATOM 849 C CA . LYS A 1 108 ? -17.972 -3.273 25.991 1.00 83.19 108 LYS A CA 1
ATOM 850 C C . LYS A 1 108 ? -17.651 -2.162 26.990 1.00 83.19 108 LYS A C 1
ATOM 852 O O . LYS A 1 108 ? -18.130 -2.223 28.113 1.00 83.19 108 LYS A O 1
ATOM 857 N N . GLN A 1 109 ? -16.963 -1.099 26.567 1.00 81.06 109 GLN A N 1
ATOM 858 C CA . GLN A 1 109 ? -16.648 0.053 27.428 1.00 81.06 109 GLN A CA 1
ATOM 859 C C . GLN A 1 109 ? -17.904 0.710 28.023 1.00 81.06 109 GLN A C 1
ATOM 861 O O . GLN A 1 109 ? -17.909 1.098 29.188 1.00 81.06 109 GLN A O 1
ATOM 866 N N . LYS A 1 110 ? -18.995 0.788 27.250 1.00 77.56 110 LYS A N 1
ATOM 867 C CA . LYS A 1 110 ? -20.292 1.274 27.745 1.00 77.56 110 LYS A CA 1
ATOM 868 C C . LYS A 1 110 ? -20.954 0.326 28.746 1.00 77.56 110 LYS A C 1
ATOM 870 O O . LYS A 1 110 ? -21.628 0.795 29.656 1.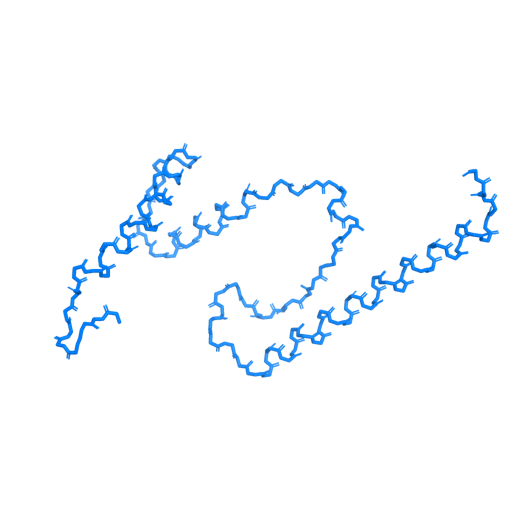00 77.56 110 LYS A O 1
ATOM 875 N N . LYS A 1 111 ? -20.809 -0.991 28.567 1.00 73.12 111 LYS A N 1
ATOM 876 C CA . LYS A 1 111 ? -21.383 -2.005 29.468 1.00 73.12 111 LYS A CA 1
ATOM 877 C C . LYS A 1 111 ? -20.600 -2.154 30.770 1.00 73.12 111 LYS A C 1
ATOM 879 O O . LYS A 1 111 ? -21.218 -2.404 31.799 1.00 73.12 111 LYS A O 1
ATOM 884 N N . ASP A 1 112 ? -19.286 -1.961 30.723 1.00 76.12 112 ASP A N 1
ATOM 885 C CA . ASP A 1 112 ? -18.389 -2.133 31.869 1.00 76.12 112 ASP A CA 1
ATOM 886 C C . ASP A 1 112 ? -18.334 -0.894 32.789 1.00 76.12 112 ASP A C 1
ATOM 888 O O . ASP A 1 112 ? -17.658 -0.919 33.813 1.00 76.12 112 ASP A O 1
ATOM 892 N N . GLY A 1 113 ? -19.097 0.164 32.484 1.00 63.91 113 GLY A N 1
ATOM 893 C CA . GLY A 1 113 ? -19.436 1.210 33.450 1.00 63.91 113 GLY A CA 1
ATOM 894 C C . GLY A 1 113 ? -18.274 2.111 33.865 1.00 63.91 113 GLY A C 1
ATOM 895 O O . GLY A 1 113 ? -17.952 2.204 35.046 1.00 63.91 113 GLY A O 1
ATOM 896 N N . MET A 1 114 ? -17.699 2.847 32.916 1.00 53.22 114 MET A N 1
ATOM 897 C CA . MET A 1 114 ? -16.849 3.994 33.240 1.00 53.22 114 MET A CA 1
ATOM 898 C C . MET A 1 114 ? -17.254 5.190 32.373 1.00 53.22 114 MET A C 1
ATOM 900 O O . MET A 1 114 ? -16.610 5.525 31.384 1.00 53.22 114 MET A O 1
ATOM 904 N N . GLU A 1 115 ? -18.377 5.812 32.739 1.00 51.41 115 GLU A N 1
ATOM 905 C CA . GLU A 1 115 ? -18.484 7.265 32.610 1.00 51.41 115 GLU A CA 1
ATOM 906 C C . GLU A 1 115 ? -17.497 7.866 33.623 1.00 51.41 115 GLU A C 1
ATOM 908 O O . GLU A 1 115 ? -17.682 7.737 34.834 1.00 51.41 115 GLU A O 1
ATOM 913 N N . MET A 1 116 ? -16.427 8.476 33.121 1.00 40.94 116 MET A N 1
ATOM 914 C CA . MET A 1 116 ? -15.814 9.649 33.745 1.00 40.94 116 MET A CA 1
ATOM 915 C C . MET A 1 116 ? -15.788 10.762 32.710 1.00 40.94 116 MET A C 1
ATOM 917 O O . MET A 1 116 ? -15.414 10.462 31.552 1.00 40.94 116 MET A O 1
#

InterPro domains:
  IPR052580 Probable Lipid Hydrolase [PTHR46394] (3-111)

Organism: Branchiostoma floridae (NCBI:txid7739)

pLDDT: mean 73.38, std 13.01, range [40.94, 93.19]

Sequence (116 aa):
MLDDAGNLTTDKLRKIYENVGPLQLARRSFLGLRQVSTPRQYFGTMLEFVGRTSDISEEDIHRSVAIDVDYVGTMDFDMAPADMEFLMRQGAAATVAFLEEKKQLKDKQKKDGMEM

Radius of gyration: 22.49 Å; chains: 1; bounding box: 48×32×69 Å

Secondary structure (DSSP, 8-state):
---TTSPPPHHHHHHHHHHHHHHHHHHHHHH------SHHHHHHHHHHHHHHS----HHHHHT------TT--TT-SS--HHHHHHHHHHHHHHHHHHHHHHHHHHHHHHHTT---

Foldseek 3Di:
DAPPVRHDDPVVVVVCCVPVVVVVVVLCVPVNPPPDPDPVSVVVSVVVVVVVPDPCDPVNVLVDFDFDLDPDDPPPPPDDPVSVVVRVVSVVVRVVVSVVVVVVVVVVVVVVDDDD